Protein AF-A0A2K3KDV3-F1 (afdb_monomer_lite)

pLDDT: mean 82.46, std 16.35, range [36.34, 96.94]

Structure (mmCIF, N/CA/C/O backbone):
data_AF-A0A2K3KDV3-F1
#
_entry.id   AF-A0A2K3KDV3-F1
#
loop_
_atom_site.group_PDB
_atom_site.id
_atom_site.type_symbol
_atom_site.label_atom_id
_atom_site.label_alt_id
_atom_site.label_comp_id
_atom_site.label_asym_id
_atom_site.label_entity_id
_atom_site.label_seq_id
_atom_site.pdbx_PDB_ins_code
_atom_site.Cartn_x
_atom_site.Cartn_y
_atom_site.Cartn_z
_atom_site.occupancy
_atom_site.B_iso_or_equiv
_atom_site.auth_seq_id
_atom_site.auth_comp_id
_atom_site.auth_asym_id
_atom_site.auth_atom_id
_atom_site.pdbx_PDB_model_num
ATOM 1 N N . MET A 1 1 ? -18.608 -5.877 31.795 1.00 36.34 1 MET A N 1
ATOM 2 C CA . MET A 1 1 ? -18.929 -5.357 30.448 1.00 36.34 1 MET A CA 1
ATOM 3 C C . MET A 1 1 ? -17.787 -5.761 29.533 1.00 36.34 1 MET A C 1
ATOM 5 O O . MET A 1 1 ? -16.671 -5.323 29.767 1.00 36.34 1 MET A O 1
ATOM 9 N N . GLY A 1 2 ? -18.019 -6.715 28.627 1.00 40.03 2 GLY A N 1
ATOM 10 C CA . GLY A 1 2 ? -16.964 -7.309 27.800 1.00 40.03 2 GLY A CA 1
ATOM 11 C C . GLY A 1 2 ? -16.518 -6.364 26.688 1.00 40.03 2 GLY A C 1
ATOM 12 O O . GLY A 1 2 ? -17.354 -5.780 26.003 1.00 40.03 2 GLY A O 1
ATOM 13 N N . SER A 1 3 ? -15.207 -6.208 26.528 1.00 46.44 3 SER A N 1
ATOM 14 C CA . SER A 1 3 ? -14.593 -5.536 25.388 1.00 46.44 3 SER A CA 1
ATOM 15 C C . SER A 1 3 ? -14.903 -6.319 24.109 1.00 46.44 3 SER A C 1
ATOM 17 O O . SER A 1 3 ? -14.551 -7.490 23.978 1.00 46.44 3 SER A O 1
ATOM 19 N N . GLY A 1 4 ? -15.606 -5.681 23.174 1.00 40.69 4 GLY A N 1
ATOM 20 C CA . GLY A 1 4 ? -15.977 -6.281 21.896 1.00 40.69 4 GLY A CA 1
ATOM 21 C C . GLY A 1 4 ? -14.760 -6.679 21.059 1.00 40.69 4 GLY A C 1
ATOM 22 O O . GLY A 1 4 ? -13.824 -5.895 20.905 1.00 40.69 4 GLY A O 1
ATOM 23 N N . GLN A 1 5 ? -14.767 -7.890 20.497 1.00 39.62 5 GLN A N 1
ATOM 24 C CA . GLN A 1 5 ? -13.784 -8.301 19.493 1.00 39.62 5 GLN A CA 1
ATOM 25 C C . GLN A 1 5 ? -14.175 -7.726 18.124 1.00 39.62 5 GLN A C 1
ATOM 27 O O . GLN A 1 5 ? -15.177 -8.126 17.533 1.00 39.62 5 GLN A O 1
ATOM 32 N N . LEU A 1 6 ? -13.365 -6.799 17.610 1.00 40.19 6 LEU A N 1
ATOM 33 C CA . LEU A 1 6 ? -13.465 -6.287 16.240 1.00 40.19 6 LEU A CA 1
ATOM 34 C C . LEU A 1 6 ? -12.817 -7.286 15.268 1.00 40.19 6 LEU A C 1
ATOM 36 O O . LEU A 1 6 ? -11.640 -7.620 15.413 1.00 40.19 6 LEU A O 1
ATOM 40 N N . LYS A 1 7 ? -13.575 -7.747 14.268 1.00 47.09 7 LYS A N 1
ATOM 41 C CA . LYS A 1 7 ? -13.076 -8.562 13.147 1.00 47.09 7 LYS A CA 1
ATOM 42 C C . LYS A 1 7 ? -13.146 -7.744 11.857 1.00 47.09 7 LYS A C 1
ATOM 44 O O . LYS A 1 7 ? -14.134 -7.051 11.626 1.00 47.09 7 LYS A O 1
ATOM 49 N N . TYR A 1 8 ? -12.111 -7.843 11.025 1.00 44.84 8 TYR A N 1
ATOM 50 C CA . TYR A 1 8 ? -11.973 -7.068 9.790 1.00 44.84 8 TYR A CA 1
ATOM 51 C C . TYR A 1 8 ? -11.890 -8.000 8.577 1.00 44.84 8 TYR A C 1
ATOM 53 O O . TYR A 1 8 ? -11.234 -9.039 8.649 1.00 44.84 8 TYR A O 1
ATOM 61 N N . PHE A 1 9 ? -12.534 -7.616 7.475 1.00 44.84 9 PHE A N 1
ATOM 62 C CA . PHE A 1 9 ? -12.525 -8.329 6.191 1.00 44.84 9 PHE A CA 1
ATOM 63 C C . PHE A 1 9 ? -11.959 -7.424 5.088 1.00 44.84 9 PHE A C 1
ATOM 65 O O . PHE A 1 9 ? -12.062 -6.203 5.188 1.00 44.84 9 PHE A O 1
ATOM 72 N N . TRP A 1 10 ? -11.336 -8.018 4.064 1.00 43.66 10 TRP A N 1
ATOM 73 C CA . TRP A 1 10 ? -10.620 -7.295 3.006 1.00 43.66 10 TRP A CA 1
ATOM 74 C C . TRP A 1 10 ? -10.369 -8.165 1.756 1.00 43.66 10 TRP A C 1
ATOM 76 O O . TRP A 1 10 ? -10.323 -9.389 1.873 1.00 43.66 10 TRP A O 1
ATOM 86 N N . GLY A 1 11 ? -10.137 -7.542 0.588 1.00 44.03 11 GLY A N 1
ATOM 87 C CA . GLY A 1 11 ? -9.561 -8.213 -0.586 1.00 44.03 11 GLY A CA 1
ATOM 88 C C . GLY A 1 11 ? -8.879 -7.279 -1.608 1.00 44.03 11 GLY A C 1
ATOM 89 O O . GLY A 1 11 ? -8.916 -6.055 -1.482 1.00 44.03 11 GLY A O 1
ATOM 90 N N . GLU A 1 12 ? -8.244 -7.885 -2.620 1.00 54.25 12 GLU A N 1
ATOM 91 C CA . GLU A 1 12 ? -7.153 -7.297 -3.424 1.00 54.25 12 GLU A CA 1
ATOM 92 C C . GLU A 1 12 ? -7.511 -6.611 -4.766 1.00 54.25 12 GLU A C 1
ATOM 94 O O . GLU A 1 12 ? -6.604 -6.024 -5.349 1.00 54.25 12 GLU A O 1
ATOM 99 N N . THR A 1 13 ? -8.756 -6.606 -5.285 1.00 54.50 13 THR A N 1
ATOM 100 C CA . THR A 1 13 ? -9.092 -5.973 -6.599 1.00 54.50 13 THR A CA 1
ATOM 101 C C . THR A 1 13 ? -10.559 -5.525 -6.801 1.00 54.50 13 THR A C 1
ATOM 103 O O . THR A 1 13 ? -11.507 -6.218 -6.452 1.00 54.50 13 THR A O 1
ATOM 106 N N . ARG A 1 14 ? -10.769 -4.375 -7.465 1.00 58.56 14 ARG A N 1
ATOM 107 C CA . ARG A 1 14 ? -12.015 -3.564 -7.474 1.00 58.56 14 ARG A CA 1
ATOM 108 C C . ARG A 1 14 ? -13.338 -4.289 -7.797 1.00 58.56 14 ARG A C 1
ATOM 110 O O . ARG A 1 14 ? -14.249 -4.272 -6.982 1.00 58.56 14 ARG A O 1
ATOM 117 N N . GLY A 1 15 ? -13.479 -4.927 -8.962 1.00 56.41 15 GLY A N 1
ATOM 118 C CA . GLY A 1 15 ? -14.808 -5.350 -9.446 1.00 56.41 15 GLY A CA 1
ATOM 119 C C . GLY A 1 15 ? -15.340 -6.668 -8.865 1.00 56.41 15 GLY A C 1
ATOM 120 O O . GLY A 1 15 ? -16.531 -6.801 -8.572 1.00 56.41 15 GLY A O 1
ATOM 121 N N . GLN A 1 16 ? -14.466 -7.663 -8.710 1.00 55.81 16 GLN A N 1
ATOM 122 C CA . GLN A 1 16 ? -14.841 -8.973 -8.173 1.00 55.81 16 GLN A CA 1
ATOM 123 C C . GLN A 1 16 ? -14.806 -8.985 -6.643 1.00 55.81 16 GLN A C 1
ATOM 125 O O . GLN A 1 16 ? -15.666 -9.626 -6.038 1.00 55.81 16 GLN A O 1
ATOM 130 N N . VAL A 1 17 ? -13.886 -8.242 -6.011 1.00 62.53 17 VAL A N 1
ATOM 131 C CA . VAL A 1 17 ? -13.786 -8.204 -4.548 1.00 62.53 17 VAL A CA 1
ATOM 132 C C . VAL A 1 17 ? -14.879 -7.368 -3.917 1.00 62.53 17 VAL A C 1
ATOM 134 O O . VAL A 1 17 ? -15.401 -7.819 -2.917 1.00 62.53 17 VAL A O 1
ATOM 137 N N . GLU A 1 18 ? -15.304 -6.224 -4.458 1.00 62.91 18 GLU A N 1
ATOM 138 C CA . GLU A 1 18 ? -16.427 -5.487 -3.843 1.00 62.91 18 GLU A CA 1
ATOM 139 C C . GLU A 1 18 ? -17.690 -6.358 -3.797 1.00 62.91 18 GLU A C 1
ATOM 141 O O . GLU A 1 18 ? -18.312 -6.515 -2.747 1.00 62.91 18 GLU A O 1
ATOM 146 N N . LYS A 1 19 ? -18.008 -7.043 -4.904 1.00 64.75 19 LYS A N 1
ATOM 147 C CA . LYS A 1 19 ? -19.108 -8.018 -4.944 1.00 64.75 19 LYS A CA 1
ATOM 148 C C . LYS A 1 19 ? -18.870 -9.204 -4.009 1.00 64.75 19 LYS A C 1
ATOM 150 O O . LYS A 1 19 ? -19.830 -9.701 -3.427 1.00 64.75 19 LYS A O 1
ATOM 155 N N . LEU A 1 20 ? -17.633 -9.684 -3.878 1.00 67.25 20 LEU A N 1
ATOM 156 C CA . LEU A 1 20 ? -17.299 -10.783 -2.975 1.00 67.25 20 LEU A CA 1
ATOM 157 C C . LEU A 1 20 ? -17.384 -10.353 -1.507 1.00 67.25 20 LEU A C 1
ATOM 159 O O . LEU A 1 20 ? -18.055 -11.029 -0.749 1.00 67.25 20 LEU A O 1
ATOM 163 N N . CYS A 1 21 ? -16.783 -9.236 -1.108 1.00 70.44 21 CYS A N 1
ATOM 164 C CA . CYS A 1 21 ? -16.848 -8.654 0.231 1.00 70.44 21 CYS A CA 1
ATOM 165 C C . CYS A 1 21 ? -18.291 -8.395 0.650 1.00 70.44 21 CYS A C 1
ATOM 167 O O . CYS A 1 21 ? -18.668 -8.811 1.739 1.00 70.44 21 CYS A O 1
ATOM 169 N N . LEU A 1 22 ? -19.120 -7.813 -0.223 1.00 70.44 22 LEU A N 1
ATOM 170 C CA . LEU A 1 22 ? -20.549 -7.648 0.052 1.00 70.44 22 LEU A CA 1
ATOM 171 C C . LEU A 1 22 ? -21.243 -9.001 0.250 1.00 70.44 22 LEU A C 1
ATOM 173 O O . LEU A 1 22 ? -21.964 -9.172 1.224 1.00 70.44 22 LEU A O 1
ATOM 177 N N . LYS A 1 23 ? -20.968 -10.000 -0.600 1.00 76.19 23 LYS A N 1
ATOM 178 C CA . LYS A 1 23 ? -21.489 -11.369 -0.418 1.00 76.19 23 LYS A CA 1
ATOM 179 C C . LYS A 1 23 ? -20.978 -12.038 0.860 1.00 76.19 23 LYS A C 1
ATOM 181 O O . LYS A 1 23 ? -21.709 -12.809 1.472 1.00 76.19 23 LYS A O 1
ATOM 186 N N . LEU A 1 24 ? -19.730 -11.792 1.253 1.00 76.94 24 LEU A N 1
ATOM 187 C CA . LEU A 1 24 ? -19.137 -12.323 2.477 1.00 76.94 24 LEU A CA 1
ATOM 188 C C . LEU A 1 24 ? -19.768 -11.661 3.704 1.00 76.94 24 LEU A C 1
ATOM 190 O O . LEU A 1 24 ? -20.100 -12.357 4.656 1.00 76.94 24 LEU A O 1
ATOM 194 N N . LEU A 1 25 ? -19.982 -10.347 3.676 1.00 76.19 25 LEU A N 1
ATOM 195 C CA . LEU A 1 25 ? -20.672 -9.622 4.740 1.00 76.19 25 LEU A CA 1
ATOM 196 C C . LEU A 1 25 ? -22.136 -10.047 4.842 1.00 76.19 25 LEU A C 1
ATOM 198 O O . LEU A 1 25 ? -22.610 -10.265 5.946 1.00 76.19 25 LEU A O 1
ATOM 202 N N . ASP A 1 26 ? -22.826 -10.247 3.725 1.00 81.31 26 ASP A N 1
ATOM 203 C CA . ASP A 1 26 ? -24.213 -10.719 3.727 1.00 81.31 26 ASP A CA 1
ATOM 204 C C . ASP A 1 26 ? -24.317 -12.157 4.268 1.00 81.31 26 ASP A C 1
ATOM 206 O O . ASP A 1 26 ? -25.104 -12.456 5.164 1.00 81.31 26 ASP A O 1
ATOM 210 N N . LYS A 1 27 ? -23.434 -13.052 3.806 1.00 83.25 27 LYS A N 1
ATOM 211 C CA . LYS A 1 27 ? -23.435 -14.464 4.207 1.00 83.25 27 LYS A CA 1
ATOM 212 C C . LYS A 1 27 ? -22.951 -14.696 5.640 1.00 83.25 27 LYS A C 1
ATOM 214 O O . LYS A 1 27 ? -23.499 -15.541 6.342 1.00 83.25 27 LYS A O 1
ATOM 219 N N . TYR A 1 28 ? -21.886 -14.015 6.058 1.00 82.19 28 TYR A N 1
ATOM 220 C CA . TYR A 1 28 ? -21.211 -14.265 7.336 1.00 82.19 28 TYR A CA 1
ATOM 221 C C . TYR A 1 28 ? -21.477 -13.181 8.381 1.00 82.19 28 TYR A C 1
ATOM 223 O O . TYR A 1 28 ? -21.231 -13.417 9.563 1.00 82.19 28 TYR A O 1
ATOM 231 N N . GLY A 1 29 ? -22.015 -12.026 7.985 1.00 79.75 29 GLY A N 1
ATOM 232 C CA . GLY A 1 29 ? -22.402 -10.937 8.881 1.00 79.75 29 GLY A CA 1
ATOM 233 C C . GLY A 1 29 ? -23.312 -11.396 10.015 1.00 79.75 29 GLY A C 1
ATOM 234 O O . GLY A 1 29 ? -22.941 -11.154 11.163 1.00 79.75 29 GLY A O 1
ATOM 235 N N . PRO A 1 30 ? -24.400 -12.152 9.749 1.00 84.12 30 PRO A N 1
ATOM 236 C CA . PRO A 1 30 ? -25.257 -12.700 10.799 1.00 84.12 30 PRO A CA 1
ATOM 237 C C . PRO A 1 30 ? -24.487 -13.522 11.844 1.00 84.12 30 PRO A C 1
ATOM 239 O O . PRO A 1 30 ? -24.736 -13.392 13.042 1.00 84.12 30 PRO A O 1
ATOM 242 N N . GLY A 1 31 ? -23.497 -14.311 11.405 1.00 84.88 31 GLY A N 1
ATOM 243 C CA . GLY A 1 31 ? -22.638 -15.108 12.287 1.00 84.88 31 GLY A CA 1
ATOM 244 C C . GLY A 1 31 ? -21.601 -14.289 13.065 1.00 84.88 31 GLY A C 1
ATOM 245 O O . GLY A 1 31 ? -21.186 -14.682 14.152 1.00 84.88 31 GLY A O 1
ATOM 246 N N . VAL A 1 32 ? -21.178 -13.132 12.549 1.00 81.31 32 VAL A N 1
ATOM 247 C CA . VAL A 1 32 ? -20.356 -12.188 13.321 1.00 81.31 32 VAL A CA 1
ATOM 248 C C . VAL A 1 32 ? -21.224 -11.474 14.354 1.00 81.31 32 VAL A C 1
ATOM 250 O O . VAL A 1 32 ? -20.840 -11.406 15.517 1.00 81.31 32 VAL A O 1
ATOM 253 N N . THR A 1 33 ? -22.412 -11.006 13.965 1.00 82.06 33 THR A N 1
ATOM 254 C CA . THR A 1 33 ? -23.336 -10.289 14.856 1.00 82.06 33 THR A CA 1
ATOM 255 C C . THR A 1 33 ? -23.973 -11.177 15.922 1.00 82.06 33 THR A C 1
ATOM 257 O O . THR A 1 33 ? -24.426 -10.664 16.940 1.00 82.06 33 THR A O 1
ATOM 260 N N . SER A 1 34 ? -23.988 -12.503 15.740 1.00 86.88 34 SER A N 1
ATOM 261 C CA . SER A 1 34 ? -24.455 -13.435 16.774 1.00 86.88 34 SER A CA 1
ATOM 262 C C . SER A 1 34 ? -23.504 -13.532 17.973 1.00 86.88 34 SER A C 1
ATOM 264 O O . SER A 1 34 ? -23.878 -14.079 19.007 1.00 86.88 34 SER A O 1
ATOM 266 N N . ILE A 1 35 ? -22.271 -13.023 17.858 1.00 87.44 35 ILE A N 1
ATOM 267 C CA . ILE A 1 35 ? -21.316 -12.959 18.967 1.00 87.44 35 ILE A CA 1
ATOM 268 C C . ILE A 1 35 ? -21.573 -11.670 19.751 1.00 87.44 35 ILE A C 1
ATOM 270 O O . ILE A 1 35 ? -21.417 -10.566 19.229 1.00 87.44 35 ILE A O 1
ATOM 274 N N . VAL A 1 36 ? -21.937 -11.803 21.028 1.00 87.75 36 VAL A N 1
ATOM 275 C CA . VAL A 1 36 ? -22.230 -10.657 21.901 1.00 87.75 36 VAL A CA 1
ATOM 276 C C . VAL A 1 36 ? -21.034 -9.702 21.950 1.00 87.75 36 VAL A C 1
ATOM 278 O O . VAL A 1 36 ? -19.927 -10.085 22.325 1.00 87.75 36 VAL A O 1
ATOM 281 N N . GLY A 1 37 ? -21.271 -8.443 21.573 1.00 81.88 37 GLY A N 1
ATOM 282 C CA . GLY A 1 37 ? -20.257 -7.387 21.557 1.00 81.88 37 GLY A CA 1
ATOM 283 C C . GLY A 1 37 ? -19.355 -7.367 20.318 1.00 81.88 37 GLY A C 1
ATOM 284 O O . GLY A 1 37 ? -18.494 -6.495 20.232 1.00 81.88 37 GLY A O 1
ATOM 285 N N . ALA A 1 38 ? -19.524 -8.276 19.355 1.00 82.25 38 ALA A N 1
ATOM 286 C CA . ALA A 1 38 ? -18.790 -8.212 18.096 1.00 82.25 38 ALA A CA 1
ATOM 287 C C . ALA A 1 38 ? -19.393 -7.160 17.156 1.00 82.25 38 ALA A C 1
ATOM 289 O O . ALA A 1 38 ? -20.606 -7.083 16.967 1.00 82.25 38 ALA A O 1
ATOM 290 N N . VAL A 1 39 ? -18.521 -6.371 16.528 1.00 80.38 39 VAL A N 1
ATOM 291 C CA . VAL A 1 39 ? -18.894 -5.384 15.509 1.00 80.38 39 VAL A CA 1
ATOM 292 C C . VAL A 1 39 ? -18.048 -5.642 14.270 1.00 80.38 39 VAL A C 1
ATOM 294 O O . VAL A 1 39 ? -16.818 -5.645 14.339 1.00 80.38 39 VAL A O 1
ATOM 297 N N . ALA A 1 40 ? -18.712 -5.873 13.138 1.00 78.75 40 ALA A N 1
ATOM 298 C CA . ALA A 1 40 ? -18.062 -5.932 11.837 1.00 78.75 40 ALA A CA 1
ATOM 299 C C . ALA A 1 40 ? -17.955 -4.515 11.261 1.00 78.75 40 ALA A C 1
ATOM 301 O O . ALA A 1 40 ? -18.893 -3.724 11.354 1.00 78.75 40 ALA A O 1
ATOM 302 N N . SER A 1 41 ? -16.813 -4.182 10.666 1.00 80.81 41 SER A N 1
ATOM 303 C CA . SER A 1 41 ? -16.633 -2.933 9.921 1.00 80.81 41 SER A CA 1
ATOM 304 C C . SER A 1 41 ? -16.091 -3.253 8.537 1.00 80.81 41 SER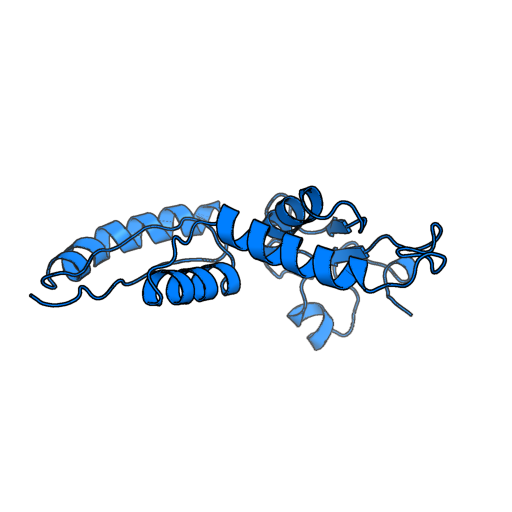 A C 1
ATOM 306 O O . SER A 1 41 ? -15.023 -3.855 8.424 1.00 80.81 41 SER A O 1
ATOM 308 N N . ASP A 1 42 ? -16.818 -2.832 7.504 1.00 83.00 42 ASP A N 1
ATOM 309 C CA . ASP A 1 42 ? -16.282 -2.773 6.149 1.00 83.00 42 ASP A CA 1
ATOM 310 C C . ASP A 1 42 ? -15.321 -1.582 6.053 1.00 83.00 42 ASP A C 1
ATOM 312 O O . ASP A 1 42 ? -15.674 -0.453 6.397 1.00 83.00 42 ASP A O 1
ATOM 316 N N . MET A 1 43 ? -14.087 -1.855 5.639 1.00 84.94 43 MET A N 1
ATOM 317 C CA . MET A 1 43 ? -13.032 -0.852 5.484 1.00 84.94 43 MET A CA 1
ATOM 318 C C . MET A 1 43 ? -12.726 -0.569 4.004 1.00 84.94 43 MET A C 1
ATOM 320 O O . MET A 1 43 ? -11.807 0.192 3.702 1.00 84.94 43 MET A O 1
ATOM 324 N N . GLY A 1 44 ? -13.489 -1.174 3.089 1.00 87.31 44 GLY A N 1
ATOM 325 C CA . GLY A 1 44 ? -13.342 -1.021 1.651 1.00 87.31 44 GLY A CA 1
ATOM 326 C C . GLY A 1 44 ? -12.076 -1.670 1.093 1.00 87.31 44 GLY A C 1
ATOM 327 O O . GLY A 1 44 ? -11.526 -2.640 1.624 1.00 87.31 44 GLY A O 1
ATOM 328 N N . ILE A 1 45 ? -11.612 -1.126 -0.030 1.00 87.69 45 ILE A N 1
ATOM 329 C CA . ILE A 1 45 ? -10.442 -1.630 -0.747 1.00 87.69 45 ILE A CA 1
ATOM 330 C C . ILE A 1 45 ? -9.180 -1.027 -0.149 1.00 87.69 45 ILE A C 1
ATOM 332 O O . ILE A 1 45 ? -8.922 0.168 -0.296 1.00 87.69 45 ILE A O 1
ATOM 336 N N . LEU A 1 46 ? -8.360 -1.878 0.453 1.00 91.94 46 LEU A N 1
ATOM 337 C CA . LEU A 1 46 ? -7.090 -1.509 1.071 1.00 91.94 46 LEU A CA 1
ATOM 338 C C . LEU A 1 46 ? -5.942 -2.334 0.480 1.00 91.94 46 LEU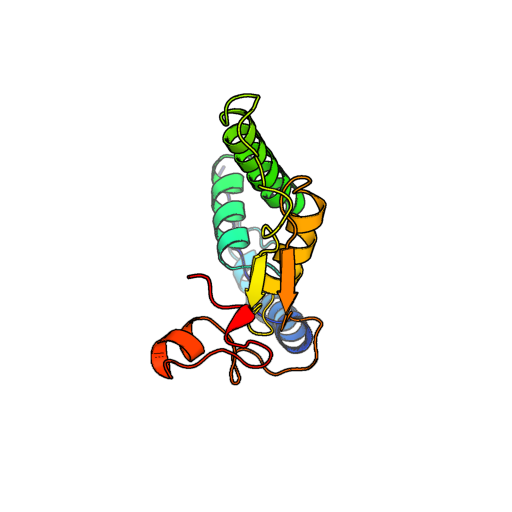 A C 1
ATOM 340 O O . LEU A 1 46 ? -6.148 -3.220 -0.337 1.00 91.94 46 LEU A O 1
ATOM 344 N N . THR A 1 47 ? -4.719 -2.068 0.900 1.00 93.81 47 THR A N 1
ATOM 345 C CA . THR A 1 47 ? -3.629 -3.047 0.858 1.00 93.81 47 THR A CA 1
ATOM 346 C C . THR A 1 47 ? -3.646 -3.878 2.141 1.00 93.81 47 THR A C 1
ATOM 348 O O . THR A 1 47 ? -4.145 -3.426 3.176 1.00 93.81 47 THR A O 1
ATOM 351 N N . THR A 1 48 ? -3.009 -5.051 2.136 1.00 93.12 48 THR A N 1
ATOM 352 C CA . THR A 1 48 ? -2.839 -5.860 3.356 1.00 93.12 48 THR A CA 1
ATOM 353 C C . THR A 1 48 ? -2.185 -5.052 4.481 1.00 93.12 48 THR A C 1
ATOM 355 O O . THR A 1 48 ? -2.609 -5.114 5.632 1.00 93.12 48 THR A O 1
ATOM 358 N N . ARG A 1 49 ? -1.180 -4.221 4.161 1.00 95.75 49 ARG A N 1
ATOM 359 C CA . ARG A 1 49 ? -0.479 -3.396 5.160 1.00 95.75 49 ARG A CA 1
ATOM 360 C C . ARG A 1 49 ? -1.361 -2.301 5.756 1.00 95.75 49 ARG A C 1
ATOM 362 O O . ARG A 1 49 ? -1.277 -2.072 6.960 1.00 95.75 49 ARG A O 1
ATOM 369 N N . GLN A 1 50 ? -2.216 -1.666 4.954 1.00 96.25 50 GLN A N 1
ATOM 370 C CA . GLN A 1 50 ? -3.206 -0.711 5.461 1.00 96.25 50 GLN A CA 1
ATOM 371 C C . GLN A 1 50 ? -4.164 -1.387 6.442 1.00 96.25 50 GLN A C 1
ATOM 373 O O . GLN A 1 50 ? -4.362 -0.876 7.541 1.00 96.25 50 GLN A O 1
ATOM 378 N N . LEU A 1 51 ? -4.687 -2.570 6.102 1.00 94.81 51 LEU A N 1
ATOM 379 C CA . LEU A 1 51 ? -5.569 -3.313 7.000 1.00 94.81 51 LEU A CA 1
ATOM 380 C C . LEU A 1 51 ? -4.874 -3.656 8.324 1.00 94.81 51 LEU A C 1
ATOM 382 O O . LEU A 1 51 ? -5.394 -3.341 9.393 1.00 94.81 51 LEU A O 1
ATOM 386 N N . HIS A 1 52 ? -3.679 -4.254 8.266 1.00 95.25 52 HIS A N 1
ATOM 387 C CA . HIS A 1 52 ? -2.900 -4.594 9.463 1.00 95.25 52 HIS A CA 1
ATOM 388 C C . HIS A 1 52 ? -2.628 -3.367 10.340 1.00 95.25 52 HIS A C 1
ATOM 390 O O . HIS A 1 52 ? -2.729 -3.438 11.569 1.00 95.25 52 HIS A O 1
ATOM 396 N N . TRP A 1 53 ? -2.308 -2.231 9.718 1.00 96.81 53 TRP A N 1
ATOM 397 C CA . TRP A 1 53 ? -2.127 -0.974 10.428 1.00 96.81 53 TRP A CA 1
ATOM 398 C C . TRP A 1 53 ? -3.417 -0.524 11.122 1.00 96.81 53 TRP A C 1
ATOM 400 O O . TRP A 1 53 ? -3.378 -0.187 12.306 1.00 96.81 53 TRP A O 1
ATOM 410 N N . MET A 1 54 ? -4.562 -0.593 10.435 1.00 95.75 54 MET A N 1
ATOM 411 C CA . MET A 1 54 ? -5.853 -0.178 10.989 1.00 95.75 54 MET A CA 1
ATOM 412 C C . MET A 1 54 ? -6.284 -1.034 12.178 1.00 95.75 54 MET A C 1
ATOM 414 O O . MET A 1 54 ? -6.724 -0.493 13.194 1.00 95.75 54 MET A O 1
ATOM 418 N N . VAL A 1 55 ? -6.101 -2.357 12.090 1.00 93.94 55 VAL A N 1
ATOM 419 C CA . VAL A 1 55 ? -6.351 -3.278 13.210 1.00 93.94 55 VAL A CA 1
ATOM 420 C C . VAL A 1 55 ? -5.494 -2.890 14.413 1.00 93.94 55 VAL A C 1
ATOM 422 O O . VAL A 1 55 ? -6.002 -2.746 15.527 1.00 93.94 55 VAL A O 1
ATOM 425 N N . ARG A 1 56 ? -4.192 -2.667 14.195 1.00 95.94 56 ARG A N 1
ATOM 426 C CA . ARG A 1 56 ? -3.259 -2.271 15.257 1.00 95.94 56 ARG A CA 1
ATOM 427 C C . ARG A 1 56 ? -3.633 -0.929 15.885 1.00 95.94 56 ARG A C 1
ATOM 429 O O . ARG A 1 56 ? -3.563 -0.807 17.104 1.00 95.94 56 ARG A O 1
ATOM 436 N N . ALA A 1 57 ? -3.990 0.069 15.080 1.00 95.19 57 ALA A N 1
ATOM 437 C CA . ALA A 1 57 ? -4.364 1.397 15.556 1.00 95.19 57 ALA A CA 1
ATOM 438 C C . ALA A 1 57 ? -5.644 1.346 16.407 1.00 95.19 57 ALA A C 1
ATOM 440 O O . ALA A 1 57 ? -5.635 1.817 17.545 1.00 95.19 57 ALA A O 1
ATOM 441 N N . ARG A 1 58 ? -6.696 0.664 15.932 1.00 91.81 58 ARG A N 1
ATOM 442 C CA . ARG A 1 58 ? -7.947 0.499 16.692 1.00 91.81 58 ARG A CA 1
ATOM 443 C C . ARG A 1 58 ? -7.752 -0.262 18.002 1.00 91.81 58 ARG A C 1
ATOM 445 O O . ARG A 1 58 ? -8.290 0.155 19.021 1.00 91.81 58 ARG A O 1
ATOM 452 N N . ASN A 1 59 ? -6.918 -1.304 18.018 1.00 93.12 59 ASN A N 1
ATOM 453 C CA . ASN A 1 59 ? -6.587 -2.032 19.251 1.00 93.12 59 ASN A CA 1
ATOM 454 C C . ASN A 1 59 ? -5.824 -1.176 20.280 1.00 93.12 59 ASN A C 1
ATOM 456 O O . ASN A 1 59 ? -5.759 -1.540 21.450 1.00 93.12 59 ASN A O 1
ATOM 460 N N . LYS A 1 60 ? -5.260 -0.038 19.861 1.00 94.44 60 LYS A N 1
ATOM 461 C CA . LYS A 1 60 ? -4.643 0.966 20.737 1.00 94.44 60 LYS A CA 1
ATOM 462 C C . LYS A 1 60 ? -5.579 2.131 21.081 1.00 94.44 60 LYS A C 1
ATOM 464 O O . LYS A 1 60 ? -5.124 3.108 21.663 1.00 94.44 60 LYS A O 1
ATOM 469 N N . GLY A 1 61 ? -6.856 2.061 20.701 1.00 92.50 61 GLY A N 1
ATOM 470 C CA . GLY A 1 61 ? -7.815 3.155 20.885 1.00 92.50 61 GLY A CA 1
ATOM 471 C C . GLY A 1 61 ? -7.585 4.349 19.953 1.00 92.50 61 GLY A C 1
ATOM 472 O O . GLY A 1 61 ? -8.125 5.423 20.194 1.00 92.50 61 GLY A O 1
ATOM 473 N N . ILE A 1 62 ? -6.786 4.180 18.896 1.00 92.00 62 ILE A N 1
ATOM 474 C CA . ILE A 1 62 ? -6.486 5.230 17.920 1.00 92.00 62 ILE A CA 1
ATOM 475 C C . ILE A 1 62 ? -7.488 5.121 16.766 1.00 92.00 62 ILE A C 1
ATOM 477 O O . ILE A 1 62 ? -7.784 4.023 16.282 1.00 92.00 62 ILE A O 1
ATOM 481 N N . LYS A 1 63 ? -8.008 6.265 16.306 1.00 88.31 63 LYS A N 1
ATOM 482 C CA . LYS A 1 63 ? -8.824 6.330 15.089 1.00 88.31 63 LYS A CA 1
ATOM 483 C C . LYS A 1 63 ? -7.993 5.842 13.898 1.00 88.31 63 LYS A C 1
ATOM 485 O O . LYS A 1 63 ? -6.835 6.213 13.753 1.00 88.31 63 LYS A O 1
ATOM 490 N N . ALA A 1 64 ? -8.581 4.977 13.078 1.00 92.81 64 ALA A N 1
ATOM 491 C CA . ALA A 1 64 ? -7.867 4.337 11.984 1.00 92.81 64 ALA A CA 1
ATOM 492 C C . ALA A 1 64 ? -8.691 4.378 10.699 1.00 92.81 64 ALA A C 1
ATOM 494 O O . ALA A 1 64 ? -9.434 3.442 10.390 1.00 92.81 64 ALA A O 1
ATOM 495 N N . SER A 1 65 ? -8.593 5.496 9.990 1.00 94.81 65 SER A N 1
ATOM 496 C CA . SER A 1 65 ? -9.056 5.645 8.614 1.00 94.81 65 SER A CA 1
ATOM 497 C C . SER A 1 65 ? -7.909 5.437 7.623 1.00 94.81 65 SER A C 1
ATOM 499 O O . SER A 1 65 ? -6.735 5.390 7.993 1.00 94.81 65 SER A O 1
ATOM 501 N N . GLU A 1 66 ? -8.247 5.301 6.342 1.00 95.00 66 GLU A N 1
ATOM 502 C CA . GLU A 1 66 ? -7.244 5.242 5.277 1.00 95.00 66 GLU A CA 1
ATOM 503 C C . GLU A 1 66 ? -6.432 6.544 5.179 1.00 95.00 66 GLU A C 1
ATOM 505 O O . GLU A 1 66 ? -5.223 6.497 4.963 1.00 95.00 66 GLU A O 1
ATOM 510 N N . GLN A 1 67 ? -7.069 7.692 5.418 1.00 95.56 67 GLN A N 1
ATOM 511 C CA . GLN A 1 67 ? -6.385 8.981 5.452 1.00 95.56 67 GLN A CA 1
ATOM 512 C C . GLN A 1 67 ? -5.354 9.040 6.589 1.00 95.56 67 GLN A C 1
ATOM 514 O O . GLN A 1 67 ? -4.215 9.431 6.350 1.00 95.56 67 GLN A O 1
ATOM 519 N N . ASP A 1 68 ? -5.710 8.560 7.787 1.00 96.06 68 ASP A N 1
ATOM 520 C CA . ASP A 1 68 ? -4.793 8.531 8.938 1.00 96.06 68 ASP A CA 1
ATOM 521 C C . ASP A 1 68 ? -3.533 7.684 8.640 1.00 96.06 68 ASP A C 1
ATOM 523 O O . ASP A 1 68 ? -2.426 8.032 9.056 1.00 96.06 68 ASP A O 1
ATOM 527 N N . TYR A 1 69 ? -3.678 6.586 7.883 1.00 96.94 69 TYR A N 1
ATOM 528 C CA . TYR A 1 69 ? -2.545 5.768 7.429 1.00 96.94 69 TYR A CA 1
ATOM 529 C C . TYR A 1 69 ? -1.597 6.566 6.526 1.00 96.94 69 TYR A C 1
ATOM 531 O O . TYR A 1 69 ? -0.378 6.540 6.720 1.00 96.94 69 TYR A O 1
ATOM 539 N N . PHE A 1 70 ? -2.153 7.268 5.535 1.00 96.75 70 PHE A N 1
ATOM 540 C CA . PHE A 1 70 ? -1.361 8.048 4.592 1.00 96.75 70 PHE A CA 1
ATOM 541 C C . PHE A 1 70 ? -0.669 9.234 5.261 1.00 96.75 70 PHE A C 1
ATOM 543 O O . PHE A 1 70 ? 0.515 9.449 5.013 1.00 96.75 70 PHE A O 1
ATOM 550 N N . GLU A 1 71 ? -1.364 9.953 6.143 1.00 95.25 71 GLU A N 1
ATOM 551 C CA . GLU A 1 71 ? -0.798 11.071 6.903 1.00 95.25 71 GLU A CA 1
ATOM 552 C C . GLU A 1 71 ? 0.327 10.621 7.828 1.00 95.25 71 GLU A C 1
ATOM 554 O O . GLU A 1 71 ? 1.367 11.273 7.898 1.00 95.25 71 GLU A O 1
ATOM 559 N N . GLN A 1 72 ? 0.170 9.490 8.525 1.00 95.25 72 GLN A N 1
ATOM 560 C CA . GLN A 1 72 ? 1.251 8.978 9.361 1.00 95.25 72 GLN A CA 1
ATOM 561 C C . GLN A 1 72 ? 2.492 8.647 8.524 1.00 95.25 72 GLN A C 1
ATOM 563 O O . GLN A 1 72 ? 3.613 8.973 8.930 1.00 95.25 72 GLN A O 1
ATOM 568 N N . LEU A 1 73 ? 2.304 8.003 7.370 1.00 95.31 73 LEU A N 1
ATOM 569 C CA . LEU A 1 73 ? 3.401 7.602 6.499 1.00 95.31 73 LEU A CA 1
ATOM 570 C C . LEU A 1 73 ? 4.102 8.815 5.871 1.00 95.31 73 LEU A C 1
ATOM 572 O O . LEU A 1 73 ? 5.328 8.902 5.942 1.00 95.31 73 LEU A O 1
ATOM 576 N N . SER A 1 74 ? 3.347 9.772 5.322 1.00 94.75 74 SER A N 1
ATOM 577 C CA . SER A 1 74 ? 3.901 10.980 4.699 1.00 94.75 74 SER A CA 1
ATOM 578 C C . SER A 1 74 ? 4.595 11.889 5.714 1.00 94.75 74 SER A C 1
ATOM 580 O O . SER A 1 74 ? 5.691 12.381 5.446 1.00 94.75 74 SER A O 1
ATOM 582 N N . ASN A 1 75 ? 4.027 12.057 6.914 1.00 94.19 75 ASN A N 1
ATOM 583 C CA . ASN A 1 75 ? 4.655 12.834 7.981 1.00 94.19 75 ASN A CA 1
ATOM 584 C C . ASN A 1 75 ? 5.968 12.202 8.441 1.00 94.19 75 ASN A C 1
ATOM 586 O O . ASN A 1 75 ? 6.970 12.902 8.553 1.00 94.19 75 ASN A O 1
ATOM 590 N N . SER A 1 76 ? 5.980 10.884 8.656 1.00 94.38 76 SER A N 1
ATOM 591 C CA . SER A 1 76 ? 7.194 10.173 9.080 1.00 94.38 76 SER A CA 1
ATOM 592 C C . SER A 1 76 ? 8.292 10.257 8.018 1.00 94.38 76 SER A C 1
ATOM 594 O O . SER A 1 76 ? 9.457 10.469 8.346 1.00 94.38 76 SER A O 1
ATOM 596 N N . PHE A 1 77 ? 7.917 10.141 6.741 1.00 92.56 77 PHE A N 1
ATOM 597 C CA . PHE A 1 77 ? 8.838 10.304 5.621 1.00 92.56 77 PHE A CA 1
ATOM 598 C C . PHE A 1 77 ? 9.395 11.729 5.530 1.00 92.56 77 PHE A C 1
ATOM 600 O O . PHE A 1 77 ? 10.601 11.904 5.391 1.00 92.56 77 PHE A O 1
ATOM 607 N N . ARG A 1 78 ? 8.550 12.755 5.680 1.00 89.12 78 ARG A N 1
ATOM 608 C CA . ARG A 1 78 ? 8.993 14.155 5.720 1.00 89.12 78 ARG A CA 1
ATOM 609 C C . ARG A 1 78 ? 9.970 14.408 6.867 1.00 89.12 78 ARG A C 1
ATOM 611 O O . ARG A 1 78 ? 11.019 14.990 6.626 1.00 89.12 78 ARG A O 1
ATOM 618 N N . CYS A 1 79 ? 9.683 13.902 8.069 1.00 91.69 79 CYS A N 1
ATOM 619 C CA . CYS A 1 79 ? 10.609 14.005 9.197 1.00 91.69 79 CYS A CA 1
ATOM 620 C C . CYS A 1 79 ? 11.975 13.387 8.877 1.00 91.69 79 CYS A C 1
ATOM 622 O O . CYS A 1 79 ? 12.990 13.969 9.235 1.00 91.69 79 CYS A O 1
ATOM 624 N N . LEU A 1 80 ? 12.013 12.243 8.184 1.00 90.31 80 LEU A N 1
ATOM 625 C CA . LEU A 1 80 ? 13.267 11.634 7.734 1.00 90.31 80 LEU A CA 1
ATOM 626 C C . LEU A 1 80 ? 13.997 12.524 6.714 1.00 90.31 80 LEU A C 1
ATOM 628 O O . LEU A 1 80 ? 15.202 12.721 6.826 1.00 90.31 80 LEU A O 1
ATOM 632 N N . MET A 1 81 ? 13.269 13.100 5.757 1.00 85.38 81 MET A N 1
ATOM 633 C CA . MET A 1 81 ? 13.829 13.995 4.734 1.00 85.38 81 MET A CA 1
ATOM 634 C C . MET A 1 81 ? 14.302 15.343 5.289 1.00 85.38 81 MET A C 1
ATOM 636 O O . MET A 1 81 ? 15.132 16.014 4.675 1.00 85.38 81 MET A O 1
ATOM 640 N N . ASP A 1 82 ? 13.796 15.761 6.445 1.00 85.94 82 ASP A N 1
ATOM 641 C CA . ASP A 1 82 ? 14.261 16.957 7.150 1.00 85.94 82 ASP A CA 1
ATOM 642 C C . ASP A 1 82 ? 15.580 16.729 7.903 1.00 85.94 82 ASP A C 1
ATOM 644 O O . ASP A 1 82 ? 16.249 17.697 8.255 1.00 85.94 82 ASP A O 1
ATOM 648 N N . LEU A 1 83 ? 16.002 15.471 8.087 1.00 88.81 83 LEU A N 1
ATOM 649 C CA . LEU A 1 83 ? 17.321 15.137 8.636 1.00 88.81 83 LEU A CA 1
ATOM 650 C C . LEU A 1 83 ? 18.449 15.248 7.598 1.00 88.81 83 LEU A C 1
ATOM 652 O O . LEU A 1 83 ? 19.619 15.206 7.979 1.00 88.81 83 LEU A O 1
ATOM 656 N N . ILE A 1 84 ? 18.126 15.384 6.306 1.00 83.94 84 ILE A N 1
ATOM 657 C CA . ILE A 1 84 ? 19.123 15.595 5.250 1.00 83.94 84 ILE A CA 1
ATOM 658 C C . ILE A 1 84 ? 19.680 17.026 5.379 1.00 83.94 84 ILE A C 1
ATOM 660 O O . ILE A 1 84 ? 18.896 17.978 5.297 1.00 83.94 84 ILE A O 1
ATOM 664 N N . PRO A 1 85 ? 21.004 17.207 5.571 1.00 82.12 85 PRO A N 1
ATOM 665 C CA . PRO A 1 85 ? 21.615 18.519 5.761 1.00 82.12 85 PRO A CA 1
ATOM 666 C C . PRO A 1 85 ? 21.307 19.507 4.633 1.00 82.12 85 PRO A C 1
ATOM 668 O O . PRO A 1 85 ? 21.400 19.185 3.447 1.00 82.12 85 PRO A O 1
ATOM 671 N N . THR A 1 86 ? 21.006 20.751 5.006 1.00 68.94 86 THR A N 1
ATOM 672 C CA . THR A 1 86 ? 20.784 21.856 4.068 1.00 68.94 86 THR A CA 1
ATOM 673 C C . THR A 1 86 ? 22.021 22.058 3.186 1.00 68.94 86 THR A C 1
ATOM 675 O O . THR A 1 86 ? 23.091 22.383 3.693 1.00 68.94 86 THR A O 1
ATOM 678 N N . GLY A 1 87 ? 21.883 21.864 1.870 1.00 64.25 87 GLY A N 1
ATOM 679 C CA . GLY A 1 87 ? 22.984 21.967 0.899 1.00 64.25 87 GLY A CA 1
ATOM 680 C C . GLY A 1 87 ? 23.402 20.636 0.266 1.00 64.25 87 GLY A C 1
ATOM 681 O O . GLY A 1 87 ? 24.117 20.650 -0.731 1.00 64.25 87 GLY A O 1
ATOM 682 N N . GLN A 1 88 ? 22.919 19.503 0.784 1.00 64.62 88 GLN A N 1
ATOM 683 C CA . GLN A 1 88 ? 22.846 18.259 0.017 1.00 64.62 88 GLN A CA 1
ATOM 684 C C . GLN A 1 88 ? 21.521 18.235 -0.746 1.00 64.62 88 GLN A C 1
ATOM 686 O O . GLN A 1 88 ? 20.486 18.661 -0.220 1.00 64.62 88 GLN A O 1
ATOM 691 N N . SER A 1 89 ? 21.549 17.790 -2.002 1.00 59.97 89 SER A N 1
ATOM 692 C CA . SER A 1 89 ? 20.326 17.634 -2.773 1.00 59.97 89 SER A CA 1
ATOM 693 C C . SER A 1 89 ? 19.452 16.583 -2.088 1.00 59.97 89 SER A C 1
ATOM 695 O O . SER A 1 89 ? 19.858 15.443 -1.873 1.00 59.97 89 SER A O 1
ATOM 697 N N . LYS A 1 90 ? 18.240 16.987 -1.684 1.00 62.41 90 LYS A N 1
ATOM 698 C CA . LYS A 1 90 ? 17.225 16.032 -1.208 1.00 62.41 90 LYS A CA 1
ATOM 699 C C . LYS A 1 90 ? 16.819 15.076 -2.341 1.00 62.41 90 LYS A C 1
ATOM 701 O O . LYS A 1 90 ? 16.446 13.945 -2.054 1.00 62.41 90 LYS A O 1
ATOM 706 N N . CYS A 1 91 ? 16.952 15.565 -3.579 1.00 57.31 91 CYS A N 1
ATOM 707 C CA . CYS A 1 91 ? 16.753 14.940 -4.886 1.00 57.31 91 CYS A CA 1
ATOM 708 C C . CYS A 1 91 ? 17.680 15.713 -5.857 1.00 57.31 91 CYS A C 1
ATOM 710 O O . CYS A 1 91 ? 17.600 16.946 -5.882 1.00 57.31 91 CYS A O 1
ATOM 712 N N . ASP A 1 92 ? 18.607 15.058 -6.568 1.00 52.72 92 ASP A N 1
ATOM 713 C CA . ASP A 1 92 ? 19.685 15.703 -7.352 1.00 52.72 92 ASP A CA 1
ATOM 714 C C . ASP A 1 92 ? 19.267 16.225 -8.742 1.00 52.72 92 ASP A C 1
ATOM 716 O O . ASP A 1 92 ? 20.084 16.378 -9.648 1.00 52.72 92 ASP A O 1
ATOM 720 N N . GLY A 1 93 ? 17.977 16.503 -8.942 1.00 50.91 93 GLY A N 1
ATOM 721 C CA . GLY A 1 93 ? 17.428 17.316 -10.031 1.00 50.91 93 GLY A CA 1
ATOM 722 C C . GLY A 1 93 ? 17.487 16.702 -11.434 1.00 50.91 93 GLY A C 1
ATOM 723 O O . GLY A 1 93 ? 16.773 17.169 -12.319 1.00 50.91 93 GLY A O 1
ATOM 724 N N . MET A 1 94 ? 18.285 15.655 -11.655 1.00 44.94 94 MET A N 1
ATOM 725 C CA . MET A 1 94 ? 18.530 15.079 -12.983 1.00 44.94 94 MET A CA 1
ATOM 726 C C . MET A 1 94 ? 18.080 13.608 -13.111 1.00 44.94 94 MET A C 1
ATOM 728 O O . MET A 1 94 ? 18.006 13.116 -14.233 1.00 44.94 94 MET A O 1
ATOM 732 N N . ASN A 1 95 ? 17.755 12.903 -12.012 1.00 52.72 95 ASN A N 1
ATOM 733 C CA . ASN A 1 95 ? 17.494 11.446 -12.029 1.00 52.72 95 ASN A CA 1
ATOM 734 C C . ASN A 1 95 ? 16.444 10.920 -11.015 1.00 52.72 95 ASN A C 1
ATOM 736 O O . ASN A 1 95 ? 16.328 9.712 -10.828 1.00 52.72 95 ASN A O 1
ATOM 740 N N . ASP A 1 96 ? 15.648 11.772 -10.364 1.00 66.69 96 ASP A N 1
ATOM 741 C CA . ASP A 1 96 ? 14.896 11.380 -9.148 1.00 66.69 96 ASP A CA 1
ATOM 742 C C . ASP A 1 96 ? 13.492 10.802 -9.380 1.00 66.69 96 ASP A C 1
ATOM 744 O O . ASP A 1 96 ? 12.658 10.772 -8.470 1.00 66.69 96 ASP A O 1
ATOM 748 N N . LYS A 1 97 ? 13.202 10.356 -10.602 1.00 83.19 97 LYS A N 1
ATOM 749 C CA . LYS A 1 97 ? 11.906 9.768 -10.922 1.00 83.19 97 LYS A CA 1
ATOM 750 C C . LYS A 1 97 ? 11.895 8.289 -10.556 1.00 83.19 97 LYS A C 1
ATOM 752 O O . LYS A 1 97 ? 12.508 7.468 -11.236 1.00 83.19 97 LYS A O 1
ATOM 757 N N . LEU A 1 98 ? 11.148 7.931 -9.517 1.00 88.62 98 LEU A N 1
ATOM 758 C CA . LEU A 1 98 ? 10.936 6.540 -9.134 1.00 88.62 98 LEU A CA 1
ATOM 759 C C . LEU A 1 98 ? 9.794 5.940 -9.961 1.00 88.62 98 LEU A C 1
ATOM 761 O O . LEU A 1 98 ? 8.626 6.276 -9.765 1.00 88.62 98 LEU A O 1
ATOM 765 N N . VAL A 1 99 ? 10.122 5.013 -10.859 1.00 92.56 99 VAL A N 1
ATOM 766 C CA . VAL A 1 99 ? 9.120 4.246 -11.610 1.00 92.56 99 VAL A CA 1
ATOM 767 C C . VAL A 1 99 ? 8.776 2.973 -10.837 1.00 92.56 99 VAL A C 1
ATOM 769 O O . VAL A 1 99 ? 9.653 2.172 -10.520 1.00 92.56 99 VAL A O 1
ATOM 772 N N . VAL A 1 100 ? 7.495 2.771 -10.530 1.00 94.81 100 VAL A N 1
ATOM 773 C CA . VAL A 1 100 ? 7.005 1.635 -9.738 1.00 94.81 100 VAL A CA 1
ATOM 774 C C . VAL A 1 100 ? 5.992 0.824 -10.531 1.00 94.81 100 VAL A C 1
ATOM 776 O O . VAL A 1 100 ? 5.023 1.361 -11.065 1.00 94.81 100 VAL A O 1
ATOM 779 N N . ASP A 1 101 ? 6.197 -0.490 -10.557 1.00 96.62 101 ASP A N 1
ATOM 780 C CA . ASP A 1 101 ? 5.235 -1.455 -11.078 1.00 96.62 101 ASP A CA 1
ATOM 781 C C . ASP A 1 101 ? 4.154 -1.751 -10.026 1.00 96.62 101 ASP A C 1
ATOM 783 O O . ASP A 1 101 ? 4.425 -2.313 -8.962 1.00 96.62 101 ASP A O 1
ATOM 787 N N . GLY A 1 102 ? 2.916 -1.354 -10.315 1.00 96.19 102 GLY A N 1
ATOM 788 C CA . GLY A 1 102 ? 1.751 -1.563 -9.460 1.00 96.19 102 GLY A CA 1
ATOM 789 C C . GLY A 1 102 ? 1.154 -2.971 -9.533 1.00 96.19 102 GLY A C 1
ATOM 790 O O . GLY A 1 102 ? 0.211 -3.246 -8.786 1.00 96.19 102 GLY A O 1
ATOM 791 N N . ALA A 1 103 ? 1.678 -3.850 -10.400 1.00 96.44 103 ALA A N 1
ATOM 792 C CA . ALA A 1 103 ? 1.243 -5.237 -10.604 1.00 96.44 103 ALA A CA 1
ATOM 793 C C . ALA A 1 103 ? -0.244 -5.417 -10.989 1.00 96.44 103 ALA A C 1
ATOM 795 O O . ALA A 1 103 ? -0.837 -6.475 -10.773 1.00 96.44 103 ALA A O 1
ATOM 796 N N . ASN A 1 104 ? -0.870 -4.367 -11.517 1.00 94.94 104 ASN A N 1
ATOM 797 C CA . ASN A 1 104 ? -2.315 -4.188 -11.699 1.00 94.94 104 ASN A CA 1
ATOM 798 C C . ASN A 1 104 ? -3.120 -4.355 -10.396 1.00 94.94 104 ASN A C 1
ATOM 800 O O . ASN A 1 104 ? -4.320 -4.637 -10.398 1.00 94.94 104 ASN A O 1
ATOM 804 N N . GLY A 1 105 ? -2.452 -4.183 -9.255 1.00 91.44 105 GLY A N 1
ATOM 805 C CA . GLY A 1 105 ? -3.007 -4.346 -7.924 1.00 91.44 105 GLY A CA 1
ATOM 806 C C . GLY A 1 105 ? -3.399 -3.028 -7.268 1.00 91.44 105 GLY A C 1
ATOM 807 O O . GLY A 1 105 ? -3.055 -1.923 -7.700 1.00 91.44 105 GLY A O 1
ATOM 808 N N . VAL A 1 106 ? -4.111 -3.151 -6.149 1.00 93.00 106 VAL A N 1
ATOM 809 C CA . VAL A 1 106 ? -4.570 -2.012 -5.337 1.00 93.00 106 VAL A CA 1
ATOM 810 C C . VAL A 1 106 ? -3.422 -1.153 -4.815 1.00 93.00 106 VAL A C 1
ATOM 812 O O . VAL A 1 106 ? -3.586 0.057 -4.671 1.00 93.00 106 VAL A O 1
ATOM 815 N N . GLY A 1 107 ? -2.245 -1.748 -4.594 1.00 94.69 107 GLY A N 1
ATOM 816 C CA . GLY A 1 107 ? -1.046 -1.037 -4.153 1.00 94.69 107 GLY A CA 1
ATOM 817 C C . GLY A 1 107 ? -0.657 0.121 -5.073 1.00 94.69 107 GLY A C 1
ATOM 818 O O . GLY A 1 107 ? -0.347 1.196 -4.566 1.00 94.69 107 GLY A O 1
ATOM 819 N N . GLY A 1 108 ? -0.763 -0.055 -6.396 1.00 94.44 108 GLY A N 1
ATOM 820 C CA . GLY A 1 108 ? -0.465 1.001 -7.368 1.00 94.44 108 GLY A CA 1
ATOM 821 C C . GLY A 1 108 ? -1.376 2.223 -7.205 1.00 94.44 108 GLY A C 1
ATOM 822 O O . GLY A 1 108 ? -0.897 3.349 -7.076 1.00 94.44 108 GLY A O 1
ATOM 823 N N . ALA A 1 109 ? -2.690 2.007 -7.087 1.00 93.00 109 ALA A N 1
ATOM 824 C CA . ALA A 1 109 ? -3.642 3.100 -6.874 1.00 93.00 109 ALA A CA 1
ATOM 825 C C . ALA A 1 109 ? -3.448 3.794 -5.513 1.00 93.00 109 ALA A C 1
ATOM 827 O O . ALA A 1 109 ? -3.574 5.014 -5.415 1.00 93.00 109 ALA A O 1
ATOM 828 N N . LYS A 1 110 ? -3.106 3.046 -4.454 1.00 95.25 110 LYS A N 1
ATOM 829 C CA . LYS A 1 110 ? -2.808 3.639 -3.138 1.00 95.25 110 LYS A CA 1
ATOM 830 C C . LYS A 1 110 ? -1.502 4.435 -3.146 1.00 95.25 110 LYS A C 1
ATOM 832 O O . LYS A 1 110 ? -1.427 5.478 -2.499 1.00 95.25 110 LYS A O 1
ATOM 837 N N . LEU A 1 111 ? -0.501 3.994 -3.906 1.00 95.44 111 LEU A N 1
ATOM 838 C CA . LEU A 1 111 ? 0.756 4.720 -4.067 1.00 95.44 111 LEU A CA 1
ATOM 839 C C . LEU A 1 111 ? 0.557 6.055 -4.792 1.00 95.44 111 LEU A C 1
ATOM 841 O O . LEU A 1 111 ? 1.158 7.042 -4.392 1.00 95.44 111 LEU A O 1
ATOM 845 N N . GLN A 1 112 ? -0.342 6.130 -5.778 1.00 93.31 112 GLN A N 1
ATOM 846 C CA . GLN A 1 112 ? -0.694 7.401 -6.428 1.00 93.31 112 GLN A CA 1
ATOM 847 C C . GLN A 1 112 ? -1.327 8.412 -5.457 1.00 93.31 112 GLN A C 1
ATOM 849 O O . GLN A 1 112 ? -1.117 9.615 -5.597 1.00 93.31 112 GLN A O 1
ATOM 854 N N . ILE A 1 113 ? -2.100 7.948 -4.467 1.00 94.12 113 ILE A N 1
ATOM 855 C CA . ILE A 1 113 ? -2.640 8.815 -3.407 1.00 94.12 113 ILE A CA 1
ATOM 856 C C . ILE A 1 113 ? -1.504 9.296 -2.503 1.00 94.12 113 ILE A C 1
ATOM 858 O O . ILE A 1 113 ? -1.388 10.495 -2.262 1.00 94.12 113 ILE A O 1
ATOM 862 N N . LEU A 1 114 ? -0.646 8.378 -2.047 1.00 94.25 114 LEU A N 1
ATOM 863 C CA . LEU A 1 114 ? 0.506 8.715 -1.212 1.00 94.25 114 LEU A CA 1
ATOM 864 C C . LEU A 1 114 ? 1.449 9.697 -1.918 1.00 94.25 114 LEU A C 1
ATOM 866 O O . LEU A 1 114 ? 1.878 10.657 -1.293 1.00 94.25 114 LEU A O 1
ATOM 870 N N . HIS A 1 115 ? 1.716 9.509 -3.211 1.00 92.31 115 HIS A N 1
ATOM 871 C CA . HIS A 1 115 ? 2.550 10.397 -4.022 1.00 92.31 115 HIS A CA 1
ATOM 872 C C . HIS A 1 115 ? 2.074 11.856 -3.953 1.00 92.31 115 HIS A C 1
ATOM 874 O O . HIS A 1 115 ? 2.882 12.748 -3.738 1.00 92.31 115 HIS A O 1
ATOM 880 N N . LYS A 1 116 ? 0.759 12.110 -4.000 1.00 91.50 116 LYS A N 1
ATOM 881 C CA . LYS A 1 116 ? 0.201 13.473 -3.865 1.00 91.50 116 LYS A CA 1
ATOM 882 C C . LYS A 1 116 ? 0.480 14.122 -2.503 1.00 91.50 116 LYS A C 1
ATOM 884 O O . LYS A 1 116 ? 0.369 15.337 -2.382 1.00 91.50 116 LYS A O 1
ATOM 889 N N . LEU A 1 117 ? 0.795 13.321 -1.486 1.00 91.75 117 LEU A N 1
ATOM 890 C CA . LEU A 1 117 ? 1.170 13.768 -0.142 1.00 91.75 117 LEU A CA 1
ATOM 891 C C . LEU A 1 117 ? 2.692 13.822 0.058 1.00 91.75 117 LEU A C 1
ATOM 893 O O . LEU A 1 117 ? 3.152 14.294 1.096 1.00 91.75 117 LEU A O 1
ATOM 897 N N . LEU A 1 118 ? 3.467 13.292 -0.892 1.00 87.75 118 LEU A N 1
ATOM 898 C CA . LEU A 1 118 ? 4.923 13.296 -0.892 1.00 87.75 118 LEU A CA 1
ATOM 899 C C . LEU A 1 118 ? 5.408 14.383 -1.852 1.00 87.75 118 LEU A C 1
ATOM 901 O O . LEU A 1 118 ? 5.609 14.156 -3.034 1.00 87.75 118 LEU A O 1
ATOM 905 N N . ASN A 1 119 ? 5.631 15.583 -1.332 1.00 74.06 119 ASN A N 1
ATOM 906 C CA . ASN A 1 119 ? 5.969 16.759 -2.142 1.00 74.06 119 ASN A CA 1
ATOM 907 C C . ASN A 1 119 ? 7.420 16.752 -2.663 1.00 74.06 119 ASN A C 1
ATOM 909 O O . ASN A 1 119 ? 7.840 17.710 -3.305 1.00 74.06 119 ASN A O 1
ATOM 913 N N . VAL A 1 120 ? 8.209 15.738 -2.299 1.00 77.56 120 VAL A N 1
ATOM 914 C CA . VAL A 1 120 ? 9.666 15.714 -2.496 1.00 77.56 120 VAL A CA 1
ATOM 915 C C . VAL A 1 120 ? 10.132 14.624 -3.458 1.00 77.56 120 VAL A C 1
ATOM 917 O O . VAL A 1 120 ? 11.266 14.695 -3.899 1.00 77.56 120 VAL A O 1
ATOM 920 N N . LEU A 1 121 ? 9.299 13.635 -3.795 1.00 82.69 121 LEU A N 1
ATOM 921 C CA . LEU A 1 121 ? 9.682 12.498 -4.638 1.00 82.69 121 LEU A CA 1
ATOM 922 C C . LEU A 1 121 ? 8.729 12.393 -5.829 1.00 82.69 121 LEU A C 1
ATOM 924 O O . LEU A 1 121 ? 7.524 12.287 -5.616 1.00 82.69 121 LEU A O 1
ATOM 928 N N . ASP A 1 122 ? 9.265 12.378 -7.051 1.00 87.44 122 ASP A N 1
ATOM 929 C CA . ASP A 1 122 ? 8.473 12.146 -8.264 1.00 87.44 122 ASP A CA 1
ATOM 930 C C . ASP A 1 122 ? 8.283 10.638 -8.473 1.00 87.44 122 ASP A C 1
ATOM 932 O O . ASP A 1 122 ? 9.247 9.902 -8.693 1.00 87.44 122 ASP A O 1
ATOM 936 N N . ILE A 1 123 ? 7.039 10.163 -8.362 1.00 91.12 123 ILE A N 1
ATOM 937 C CA . ILE A 1 123 ? 6.697 8.743 -8.503 1.00 91.12 123 ILE A CA 1
ATOM 938 C C . ILE A 1 123 ? 5.802 8.544 -9.726 1.00 91.12 123 ILE A C 1
ATOM 940 O O . ILE A 1 123 ? 4.653 8.993 -9.761 1.00 91.12 123 ILE A O 1
ATOM 944 N N . GLU A 1 124 ? 6.279 7.758 -10.689 1.00 92.44 124 GLU A N 1
ATOM 945 C CA . GLU A 1 124 ? 5.455 7.225 -11.774 1.00 92.44 124 GLU A CA 1
ATOM 946 C C . GLU A 1 124 ? 5.020 5.805 -11.439 1.00 92.44 124 GLU A C 1
ATOM 948 O O . GLU A 1 124 ? 5.837 4.898 -11.307 1.00 92.44 124 GLU A O 1
ATOM 953 N N . VAL A 1 125 ? 3.711 5.598 -11.349 1.00 94.38 125 VAL A N 1
ATOM 954 C CA . VAL A 1 125 ? 3.136 4.262 -11.198 1.00 94.38 125 VAL A CA 1
ATOM 955 C C . VAL A 1 125 ? 2.681 3.774 -12.567 1.00 94.38 125 VAL A C 1
ATOM 957 O O . VAL A 1 125 ? 1.824 4.411 -13.176 1.00 94.38 125 VAL A O 1
ATOM 960 N N . ARG A 1 126 ? 3.224 2.640 -13.018 1.00 95.00 126 ARG A N 1
ATOM 961 C CA . ARG A 1 126 ? 2.741 1.875 -14.181 1.00 95.00 126 ARG A CA 1
ATOM 962 C C . ARG A 1 126 ? 2.028 0.617 -13.695 1.00 95.00 126 ARG A C 1
ATOM 964 O O . ARG A 1 126 ? 2.299 0.163 -12.584 1.00 95.00 126 ARG A O 1
ATOM 971 N N . ASN A 1 127 ? 1.157 0.031 -14.514 1.00 95.19 127 ASN A N 1
ATOM 972 C CA . ASN A 1 127 ? 0.400 -1.177 -14.168 1.00 95.19 127 ASN A CA 1
ATOM 973 C C . ASN A 1 127 ? -0.359 -0.996 -12.837 1.00 95.19 127 ASN A C 1
ATOM 975 O O . ASN A 1 127 ? -0.236 -1.781 -11.900 1.00 95.19 127 ASN A O 1
ATOM 979 N N . SER A 1 128 ? -1.080 0.108 -12.679 1.00 93.19 128 SER A N 1
ATOM 980 C CA . SER A 1 128 ? -1.996 0.328 -11.563 1.00 93.19 128 SER A CA 1
ATOM 981 C C . SER A 1 128 ? -3.263 -0.511 -11.740 1.00 93.19 128 SER A C 1
ATOM 983 O O . SER A 1 128 ? -3.650 -0.843 -12.852 1.00 93.19 128 SER A O 1
ATOM 985 N N . SER A 1 129 ? -4.006 -0.771 -10.660 1.00 86.81 129 SER A N 1
ATOM 986 C CA . SER A 1 129 ? -5.378 -1.317 -10.760 1.00 86.81 129 SER A CA 1
ATOM 987 C C . SER A 1 129 ? -6.366 -0.466 -11.585 1.00 86.81 129 SER A C 1
ATOM 989 O O . SER A 1 129 ? -7.511 -0.875 -11.769 1.00 86.81 129 SER A O 1
ATOM 991 N N . GLN A 1 130 ? -5.970 0.742 -11.999 1.00 86.94 130 GLN A N 1
ATOM 992 C CA . GLN A 1 130 ? -6.736 1.616 -12.892 1.00 86.94 130 GLN A CA 1
ATOM 993 C C . GLN A 1 130 ? -6.330 1.478 -14.366 1.00 86.94 130 GLN A C 1
ATOM 995 O O . GLN A 1 130 ? -7.050 1.986 -15.222 1.00 86.94 130 GLN A O 1
ATOM 1000 N N . ASP A 1 131 ? -5.211 0.810 -14.647 1.00 86.38 131 ASP A N 1
ATOM 1001 C CA . ASP A 1 131 ? -4.709 0.585 -15.998 1.00 86.38 131 ASP A CA 1
ATOM 1002 C C . ASP A 1 131 ? -5.341 -0.679 -16.601 1.00 86.38 131 ASP A C 1
ATOM 1004 O O . ASP A 1 131 ? -5.962 -1.494 -15.910 1.00 86.38 131 ASP A O 1
ATOM 1008 N N . GLU A 1 132 ? -5.175 -0.858 -17.910 1.00 84.44 132 GLU A N 1
ATOM 1009 C CA . GLU A 1 132 ? -5.562 -2.097 -18.577 1.00 84.44 132 GLU A CA 1
ATOM 1010 C C . GLU A 1 132 ? -4.559 -3.211 -18.253 1.00 84.44 132 GLU A C 1
ATOM 1012 O O . GLU A 1 132 ? -3.366 -3.102 -18.534 1.00 84.44 132 GLU A O 1
ATOM 1017 N N . GLY A 1 133 ? -5.037 -4.316 -17.684 1.00 87.81 133 GLY A N 1
ATOM 1018 C CA . GLY A 1 133 ? -4.184 -5.459 -17.380 1.00 87.81 133 GLY A CA 1
ATOM 1019 C C . GLY A 1 133 ? -4.821 -6.450 -16.418 1.00 87.81 133 GLY A C 1
ATOM 1020 O O . GLY A 1 133 ? -5.827 -6.170 -15.766 1.00 87.81 133 GLY A O 1
ATOM 1021 N N . VAL A 1 134 ? -4.220 -7.637 -16.332 1.00 91.38 134 VAL A N 1
ATOM 1022 C CA . VAL A 1 134 ? -4.611 -8.677 -15.375 1.00 91.38 134 VAL A CA 1
ATOM 1023 C C . VAL A 1 134 ? -3.655 -8.637 -14.182 1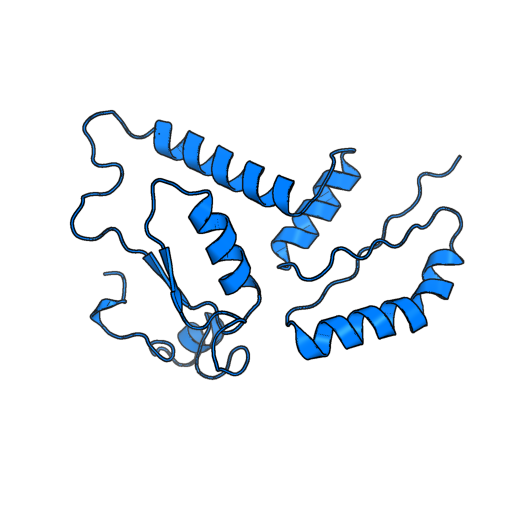.00 91.38 134 VAL A C 1
ATOM 1025 O O . VAL A 1 134 ? -2.452 -8.415 -14.341 1.00 91.38 134 VAL A O 1
ATOM 1028 N N . LEU A 1 135 ? -4.202 -8.815 -12.976 1.00 91.50 135 LEU A N 1
ATOM 1029 C CA . LEU A 1 135 ? -3.440 -8.858 -11.726 1.00 91.50 135 LEU A CA 1
ATOM 1030 C C . LEU A 1 135 ? -2.290 -9.869 -11.835 1.00 91.50 135 LEU A C 1
ATOM 1032 O O . LEU A 1 135 ? -2.539 -11.047 -12.087 1.00 91.50 135 LEU A O 1
ATOM 1036 N N . ASN A 1 136 ? -1.058 -9.405 -11.604 1.00 93.25 136 ASN A N 1
ATOM 1037 C CA . ASN A 1 136 ? 0.176 -10.204 -11.638 1.00 93.25 136 ASN A CA 1
ATOM 1038 C C . ASN A 1 136 ? 0.481 -10.923 -12.974 1.00 93.25 136 ASN A C 1
ATOM 1040 O O . ASN A 1 136 ? 1.321 -11.821 -13.004 1.00 93.25 136 ASN A O 1
ATOM 1044 N N . ASP A 1 137 ? -0.164 -10.554 -14.085 1.00 95.94 137 ASP A N 1
ATOM 1045 C CA . ASP A 1 137 ? 0.107 -11.158 -15.395 1.00 95.94 137 ASP A CA 1
ATOM 1046 C C . ASP A 1 137 ? 1.263 -10.443 -16.113 1.00 95.94 137 ASP A C 1
ATOM 1048 O O . ASP A 1 137 ? 1.106 -9.344 -16.653 1.00 95.94 137 ASP A O 1
ATOM 1052 N N . GLY A 1 138 ? 2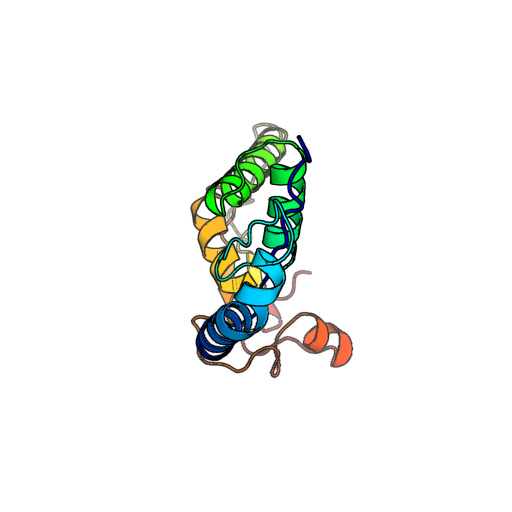.451 -11.049 -16.123 1.00 95.88 138 GLY A N 1
ATOM 1053 C CA . GLY A 1 138 ? 3.643 -10.452 -16.742 1.00 95.88 138 GLY A CA 1
ATOM 1054 C C . GLY A 1 138 ? 4.152 -9.183 -16.042 1.00 95.88 138 GLY A C 1
ATOM 1055 O O . GLY A 1 138 ? 4.879 -8.392 -16.645 1.00 95.88 138 GLY A O 1
ATOM 1056 N N . VAL A 1 139 ? 3.712 -8.953 -14.803 1.00 96.81 139 VAL A N 1
ATOM 1057 C CA . VAL A 1 139 ? 4.010 -7.787 -13.961 1.00 96.81 139 VAL A CA 1
ATOM 1058 C C . VAL A 1 139 ? 4.096 -8.222 -12.495 1.00 96.81 139 VAL A C 1
ATOM 1060 O O . VAL A 1 139 ? 3.605 -9.285 -12.117 1.00 96.81 139 VAL A O 1
ATOM 1063 N N . GLY A 1 140 ? 4.676 -7.382 -11.649 1.00 95.69 140 GLY A N 1
ATOM 1064 C CA . GLY A 1 140 ? 4.753 -7.549 -10.207 1.00 95.69 140 GLY A CA 1
ATOM 1065 C C . GLY A 1 140 ? 6.043 -8.201 -9.719 1.00 95.69 140 GLY A C 1
ATOM 1066 O O . GLY A 1 140 ? 6.804 -8.819 -10.463 1.00 95.69 140 GLY A O 1
ATOM 1067 N N . ALA A 1 141 ? 6.285 -8.066 -8.415 1.00 94.69 141 ALA A N 1
ATOM 1068 C CA . ALA A 1 141 ? 7.530 -8.498 -7.783 1.00 94.69 141 ALA A CA 1
ATOM 1069 C C . ALA A 1 141 ? 7.807 -10.003 -7.948 1.00 94.69 141 ALA A C 1
ATOM 1071 O O . ALA A 1 141 ? 8.946 -10.388 -8.199 1.00 94.69 141 ALA A O 1
ATOM 1072 N N . ASP A 1 142 ? 6.775 -10.847 -7.843 1.00 95.88 142 ASP A N 1
ATOM 1073 C CA . ASP A 1 142 ? 6.910 -12.302 -7.986 1.00 95.88 142 ASP A CA 1
ATOM 1074 C C . ASP A 1 142 ? 7.301 -12.701 -9.417 1.00 95.88 142 ASP A C 1
ATOM 1076 O O . ASP A 1 142 ? 8.206 -13.514 -9.599 1.00 95.88 142 ASP A O 1
ATOM 1080 N N . TYR A 1 143 ? 6.697 -12.063 -10.427 1.00 96.06 143 TYR A N 1
ATOM 1081 C CA . TYR A 1 143 ? 7.049 -12.256 -11.834 1.00 96.06 143 TYR A CA 1
ATOM 1082 C C . TYR A 1 143 ? 8.514 -11.887 -12.093 1.00 96.06 143 TYR A C 1
ATOM 1084 O O . TYR A 1 143 ? 9.285 -12.717 -12.569 1.00 96.06 143 TYR A O 1
ATOM 1092 N N . VAL A 1 144 ? 8.937 -10.682 -11.692 1.00 94.56 144 VAL A N 1
ATOM 1093 C CA . VAL A 1 144 ? 10.329 -10.222 -11.863 1.00 94.56 144 VAL A CA 1
ATOM 1094 C C . VAL A 1 144 ? 11.311 -11.144 -11.136 1.00 94.56 144 VAL A C 1
ATOM 1096 O O . VAL A 1 144 ? 12.377 -11.477 -11.657 1.00 94.56 144 VAL A O 1
ATOM 1099 N N . GLN A 1 145 ? 10.954 -11.603 -9.934 1.00 95.12 145 GLN A N 1
ATOM 1100 C CA . GLN A 1 145 ? 11.798 -12.494 -9.148 1.00 95.12 145 GLN A CA 1
ATOM 1101 C C . GLN A 1 145 ? 11.931 -13.888 -9.770 1.00 95.12 145 GLN A C 1
ATOM 1103 O O . GLN A 1 145 ? 13.034 -14.443 -9.718 1.00 95.12 145 GLN A O 1
ATOM 1108 N N . LYS A 1 146 ? 10.847 -14.468 -10.296 1.00 95.81 146 LYS A N 1
ATOM 1109 C CA . LYS A 1 146 ? 10.826 -15.832 -10.847 1.00 95.81 146 LYS A CA 1
ATOM 1110 C C . LYS A 1 146 ? 11.384 -15.889 -12.258 1.00 95.81 146 LYS A C 1
ATOM 1112 O O . LYS A 1 146 ? 12.288 -16.677 -12.514 1.00 95.81 146 LYS A O 1
ATOM 1117 N N . GLU A 1 147 ? 10.901 -15.009 -13.125 1.00 95.62 147 GLU A N 1
ATOM 1118 C CA . GLU A 1 147 ? 11.242 -15.006 -14.547 1.00 95.62 147 GLU A CA 1
ATOM 1119 C C . GLU A 1 147 ? 12.568 -14.292 -14.829 1.00 95.62 147 GLU A C 1
ATOM 1121 O O . GLU A 1 147 ? 13.141 -14.452 -15.902 1.00 95.62 147 GLU A O 1
ATOM 1126 N N . LYS A 1 148 ? 13.087 -13.516 -13.862 1.00 93.56 148 LYS A N 1
ATOM 1127 C CA . LYS A 1 148 ? 14.346 -12.757 -13.986 1.00 93.56 148 LYS A CA 1
ATOM 1128 C C . LYS A 1 148 ? 14.355 -11.790 -15.174 1.00 93.56 148 LYS A C 1
ATOM 1130 O O . LYS A 1 148 ? 15.409 -11.494 -15.733 1.00 93.56 148 LYS A O 1
ATOM 1135 N N . VAL A 1 149 ? 13.185 -11.267 -15.529 1.00 92.38 149 VAL A N 1
ATOM 1136 C CA . VAL A 1 149 ? 13.001 -10.276 -16.593 1.00 92.38 149 VAL A CA 1
ATOM 1137 C C . VAL A 1 149 ? 12.269 -9.049 -16.065 1.00 92.38 149 VAL A C 1
ATOM 1139 O O . VAL A 1 149 ? 11.596 -9.101 -15.034 1.00 92.38 149 VAL A O 1
ATOM 1142 N N . ALA A 1 150 ? 12.404 -7.934 -16.781 1.00 93.69 150 ALA A N 1
ATOM 1143 C CA . ALA A 1 150 ? 11.650 -6.725 -16.482 1.00 93.69 150 ALA A CA 1
ATOM 1144 C C . ALA A 1 150 ? 10.135 -6.975 -16.642 1.00 93.69 150 ALA A C 1
ATOM 1146 O O . ALA A 1 150 ? 9.729 -7.732 -17.533 1.00 93.69 150 ALA A O 1
ATOM 1147 N N . PRO A 1 151 ? 9.293 -6.346 -15.806 1.00 95.38 151 PRO A N 1
ATOM 1148 C CA . PRO A 1 151 ? 7.851 -6.438 -15.965 1.00 95.38 151 PRO A CA 1
ATOM 1149 C C . PRO A 1 151 ? 7.398 -5.704 -17.233 1.00 95.38 151 PRO A C 1
ATOM 1151 O O . PRO A 1 151 ? 8.102 -4.854 -17.787 1.00 95.38 151 PRO A O 1
ATOM 1154 N N . ARG A 1 152 ? 6.194 -6.022 -17.710 1.00 94.94 152 ARG A N 1
ATOM 1155 C CA . ARG A 1 152 ? 5.597 -5.368 -18.881 1.00 94.94 152 ARG A CA 1
ATOM 1156 C C . ARG A 1 152 ? 5.598 -3.846 -18.715 1.00 94.94 152 ARG A C 1
ATOM 1158 O O . ARG A 1 152 ? 5.170 -3.328 -17.686 1.00 94.94 152 ARG A O 1
ATOM 1165 N N . GLY A 1 153 ? 6.061 -3.138 -19.745 1.00 92.69 153 GLY A N 1
ATOM 1166 C CA . GLY A 1 153 ? 6.154 -1.676 -19.737 1.00 92.69 153 GLY A CA 1
ATOM 1167 C C . GLY A 1 153 ? 7.413 -1.118 -19.064 1.00 92.69 153 GLY A C 1
ATOM 1168 O O . GLY A 1 153 ? 7.494 0.094 -18.884 1.00 92.69 153 GLY A O 1
ATOM 1169 N N . PHE A 1 154 ? 8.389 -1.964 -18.717 1.00 93.62 154 PHE A N 1
ATOM 1170 C CA . PHE A 1 154 ? 9.682 -1.560 -18.159 1.00 93.62 154 PHE A CA 1
ATOM 1171 C C . PHE A 1 154 ? 10.830 -1.982 -19.078 1.00 93.62 154 PHE A C 1
ATOM 1173 O O . PHE A 1 154 ? 10.784 -3.037 -19.713 1.00 93.62 154 PHE A O 1
ATOM 1180 N N . GLY A 1 155 ? 11.864 -1.145 -19.157 1.00 87.25 155 GLY A N 1
ATOM 1181 C CA . GLY A 1 155 ? 13.071 -1.403 -19.943 1.00 87.25 155 GLY A CA 1
ATOM 1182 C C . GLY A 1 155 ? 14.359 -1.158 -19.160 1.00 87.25 155 GLY A C 1
ATOM 1183 O O . GLY A 1 155 ? 14.340 -0.829 -17.979 1.00 87.25 155 GLY A O 1
ATOM 1184 N N . SER A 1 156 ? 15.500 -1.271 -19.843 1.00 83.62 156 SER A N 1
ATOM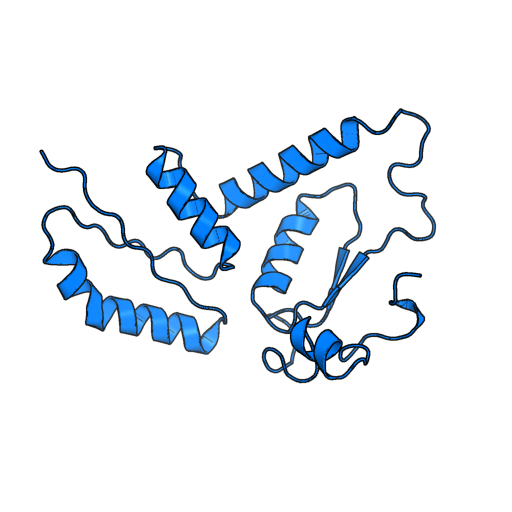 1185 C CA . SER A 1 156 ? 16.835 -1.074 -19.251 1.00 83.62 156 SER A CA 1
ATOM 1186 C C . SER A 1 156 ? 17.029 0.299 -18.601 1.00 83.62 156 SER A C 1
ATOM 118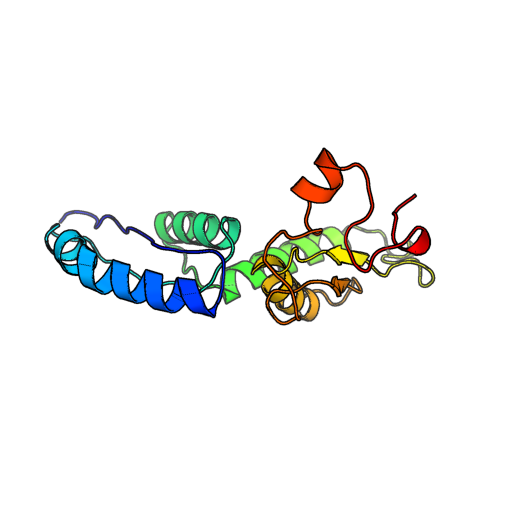8 O O . SER A 1 156 ? 17.762 0.412 -17.629 1.00 83.62 156 SER A O 1
ATOM 1190 N N . LYS A 1 157 ? 16.344 1.329 -19.109 1.00 82.69 157 LYS A N 1
ATOM 1191 C CA . LYS A 1 157 ? 16.352 2.691 -18.555 1.00 82.69 157 LYS A CA 1
ATOM 1192 C C . LYS A 1 157 ? 15.626 2.834 -17.211 1.00 82.69 157 LYS A C 1
ATOM 1194 O O . LYS A 1 157 ? 15.833 3.829 -16.534 1.00 82.69 157 LYS A O 1
ATOM 1199 N N . ASP A 1 158 ? 14.741 1.894 -16.875 1.00 84.19 158 ASP A N 1
ATOM 1200 C CA . ASP A 1 158 ? 13.945 1.925 -15.641 1.00 84.19 158 ASP A CA 1
ATOM 1201 C C . ASP A 1 158 ? 14.590 1.067 -14.530 1.00 84.19 158 ASP A C 1
ATOM 1203 O O . ASP A 1 158 ? 14.133 1.075 -13.389 1.00 84.19 158 ASP A O 1
ATOM 1207 N N . ALA A 1 159 ? 15.640 0.300 -14.850 1.00 73.31 159 ALA A N 1
ATOM 1208 C CA . ALA A 1 159 ? 16.385 -0.480 -13.872 1.00 73.31 159 ALA A CA 1
ATOM 1209 C C . ALA A 1 159 ? 17.326 0.445 -13.087 1.00 73.31 159 ALA A C 1
ATOM 1211 O O . ALA A 1 159 ? 18.217 1.060 -13.669 1.00 73.31 159 ALA A O 1
ATOM 1212 N N . GLY A 1 160 ? 17.127 0.537 -11.768 1.00 65.19 160 GLY A N 1
ATOM 1213 C CA . GLY A 1 160 ? 18.078 1.203 -10.876 1.00 65.19 160 GLY A CA 1
ATOM 1214 C C . GLY A 1 160 ? 19.418 0.469 -10.913 1.00 65.19 160 GLY A C 1
ATOM 1215 O O . GLY A 1 160 ? 19.458 -0.726 -10.611 1.00 65.19 160 GLY A O 1
ATOM 1216 N N . ILE A 1 161 ? 20.470 1.170 -11.339 1.00 48.38 161 ILE A N 1
ATOM 1217 C CA . ILE A 1 161 ? 21.859 0.685 -11.373 1.00 48.38 161 ILE A CA 1
ATOM 1218 C C . ILE A 1 161 ? 22.554 1.098 -10.079 1.00 48.38 161 ILE A C 1
ATOM 1220 O O . ILE A 1 161 ? 22.406 2.283 -9.704 1.00 48.38 161 ILE A O 1
#

Foldseek 3Di:
DDAEDEDEDEDKADPVVVVVVVVCCVVCVVVQVVPPRYDYDYQDYDPPVLVVVQVVQVVVVHHRHLVVVLVVVLVVVVVVLVPPDDPPQSAPPPQQEQEDEQQLIQNLVSVVVSVVSNPRGHYHYDNHVVDDDDRNDQTDDVNCVPVVDHGPPDDPSNDDD

Sequence (161 aa):
MGSGQLKYFWGETRGQVEKLCLKLLDKYGPGVTSIVGAVASDMGILTTRQLHWMVRARNKGIKASEQDYFEQLSNSFRCLMDLIPTGQSKCDGMNDKLVVDGANGVGGAKLQILHKLLNVLDIEVRNSSQDEGVLNDGVGADYVQKEKVAPRGFGSKDAGI

Secondary structure (DSSP, 8-state):
-PPP-EEEE--S-HHHHHHHHHHHHHHHHHHHHTSTT-EEEE--S--HHHHHHHHHHHHTT----HHHHHHHHHHHHHHHHTTSPBTB-SS-SSS-EEEEEEEEEHHHHHHHHHHHH-TT-EEEEEEETTSSS-TTSS-SHHHHHHH-SPPTT--GGGS--

Organism: Trifolium pratense (NCBI:txid57577)

Radius of gyration: 19.48 Å; chains: 1; bounding box: 48×38×50 Å